Protein AF-Q60CI2-F1 (afdb_monomer)

Secondary structure (DSSP, 8-state):
-PPPPGGGHHHHHHHHIIIIIGGG-EEEHHHHHHHHHHHHHHHHHTT-HHHHHHHHHHHHHHHHHSEEES--

Solvent-accessible surface area (backbone atoms only — not comparable to full-atom values): 4056 Å² total; per-residue (Å²): 132,84,76,81,56,79,91,47,48,66,61,51,49,27,51,44,41,49,70,62,49,46,66,71,50,64,47,43,36,97,76,41,52,68,61,49,50,56,52,28,54,50,23,60,74,74,63,24,59,71,33,24,58,50,40,55,49,38,51,49,42,18,73,77,66,45,38,32,39,65,87,108

Radius of gyration: 13.36 Å; Cα contacts (8 Å, |Δi|>4): 75; chains: 1; bounding box: 24×21×44 Å

Structure (mmCIF, N/CA/C/O backbone):
data_AF-Q60CI2-F1
#
_entry.id   AF-Q60CI2-F1
#
loop_
_atom_site.group_PDB
_atom_site.id
_atom_site.type_symbol
_atom_site.label_atom_id
_atom_site.label_alt_id
_atom_site.label_comp_id
_atom_site.label_asym_id
_atom_site.label_entity_id
_atom_site.label_seq_id
_atom_site.pdbx_PDB_ins_code
_atom_site.Cartn_x
_atom_site.Cartn_y
_atom_site.Cartn_z
_atom_site.occupancy
_atom_site.B_iso_or_equiv
_atom_site.auth_seq_id
_atom_site.auth_comp_id
_atom_site.auth_asym_id
_atom_site.auth_atom_id
_atom_site.pdbx_PDB_model_num
ATOM 1 N N . MET A 1 1 ? 3.719 12.069 -28.936 1.00 50.41 1 MET A N 1
ATOM 2 C CA . MET A 1 1 ? 3.729 11.520 -27.567 1.00 50.41 1 MET A CA 1
ATOM 3 C C . MET A 1 1 ? 4.688 10.349 -27.593 1.00 50.41 1 MET A C 1
ATOM 5 O O . MET A 1 1 ? 4.369 9.330 -28.192 1.00 50.41 1 MET A O 1
ATOM 9 N N . GLU A 1 2 ? 5.907 10.565 -27.115 1.00 56.59 2 GLU A N 1
ATOM 10 C CA . GLU A 1 2 ? 6.936 9.529 -27.037 1.00 56.59 2 GLU A CA 1
ATOM 11 C C . GLU A 1 2 ? 6.439 8.440 -26.078 1.00 56.59 2 GLU A C 1
ATOM 13 O O . GLU A 1 2 ? 5.949 8.743 -24.987 1.00 56.59 2 GLU A O 1
ATOM 18 N N . ARG A 1 3 ? 6.423 7.185 -26.533 1.00 61.72 3 ARG A N 1
ATOM 19 C CA . ARG A 1 3 ? 6.007 6.063 -25.691 1.00 61.72 3 ARG A CA 1
ATOM 20 C C . ARG A 1 3 ? 7.157 5.809 -24.729 1.00 61.72 3 ARG A C 1
ATOM 22 O O . ARG A 1 3 ? 8.250 5.497 -25.186 1.00 61.72 3 ARG A O 1
ATOM 29 N N . VAL A 1 4 ? 6.906 5.962 -23.432 1.00 64.62 4 VAL A N 1
ATOM 30 C CA . VAL A 1 4 ? 7.834 5.516 -22.389 1.00 64.62 4 VAL A CA 1
ATOM 31 C C . VAL A 1 4 ? 8.183 4.053 -22.687 1.00 64.62 4 VAL A C 1
ATOM 33 O O . VAL A 1 4 ? 7.275 3.233 -22.856 1.00 64.62 4 VAL A O 1
ATOM 36 N N . GLY A 1 5 ? 9.475 3.767 -22.865 1.00 69.00 5 GLY A N 1
ATOM 37 C CA . GLY A 1 5 ? 9.979 2.432 -23.172 1.00 69.00 5 GLY A CA 1
ATOM 38 C C . GLY A 1 5 ? 9.620 1.438 -22.070 1.00 69.00 5 GLY A C 1
ATOM 39 O O . GLY A 1 5 ? 9.394 1.821 -20.919 1.00 69.00 5 GLY A O 1
ATOM 40 N N . ALA A 1 6 ? 9.546 0.153 -22.421 1.00 73.69 6 ALA A N 1
ATOM 41 C CA . ALA A 1 6 ? 9.224 -0.914 -21.471 1.00 7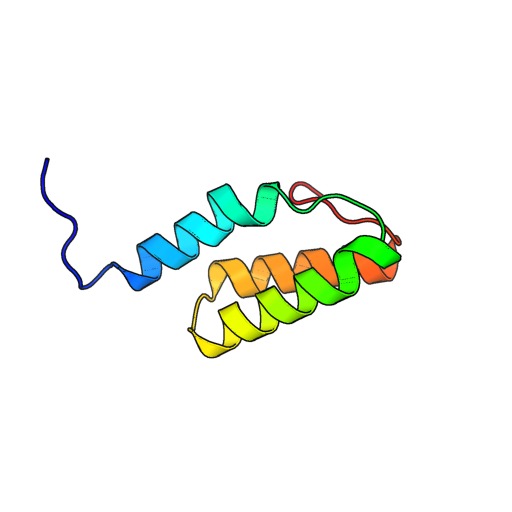3.69 6 ALA A CA 1
ATOM 42 C C . ALA A 1 6 ? 10.177 -0.935 -20.257 1.00 73.69 6 ALA A C 1
ATOM 44 O O . ALA A 1 6 ? 9.783 -1.419 -19.201 1.00 73.69 6 ALA A O 1
ATOM 45 N N . GLU A 1 7 ? 11.377 -0.348 -20.381 1.00 80.06 7 GLU A N 1
ATOM 46 C CA . GLU A 1 7 ? 12.357 -0.205 -19.299 1.00 80.06 7 GLU A CA 1
ATOM 47 C C . GLU A 1 7 ? 11.865 0.565 -18.060 1.00 80.06 7 GLU A C 1
ATOM 49 O O . GLU A 1 7 ? 12.439 0.403 -16.990 1.00 80.06 7 GLU A O 1
ATOM 54 N N . HIS A 1 8 ? 10.808 1.376 -18.172 1.00 86.88 8 HIS A N 1
ATOM 55 C CA . HIS A 1 8 ? 10.260 2.149 -17.048 1.00 86.88 8 HIS A CA 1
ATOM 56 C C . HIS A 1 8 ? 8.860 1.696 -16.634 1.00 86.88 8 HIS A C 1
ATOM 58 O O . HIS A 1 8 ? 8.169 2.401 -15.895 1.00 86.88 8 HIS A O 1
ATOM 64 N N . LEU A 1 9 ? 8.396 0.550 -17.138 1.00 91.00 9 LEU A N 1
ATOM 65 C CA . LEU A 1 9 ? 7.040 0.086 -16.872 1.00 91.00 9 LEU A CA 1
ATOM 66 C C . LEU A 1 9 ? 6.816 -0.181 -15.376 1.00 91.00 9 LEU A C 1
ATOM 68 O O . LEU A 1 9 ? 5.794 0.238 -14.839 1.00 91.00 9 LEU A O 1
ATOM 72 N N . GLU A 1 10 ? 7.774 -0.817 -14.703 1.00 93.44 10 GLU A N 1
ATOM 73 C CA . GLU A 1 10 ? 7.700 -1.123 -13.267 1.00 93.44 10 GLU A CA 1
ATOM 74 C C . GLU A 1 10 ? 7.663 0.154 -12.418 1.00 93.44 10 GLU A C 1
ATOM 76 O O . GLU A 1 10 ? 6.770 0.317 -11.587 1.00 93.44 10 GLU A O 1
ATOM 81 N N . ASP A 1 11 ? 8.547 1.115 -12.704 1.00 94.62 11 ASP A N 1
ATOM 82 C CA . ASP A 1 11 ? 8.546 2.431 -12.054 1.00 94.62 11 ASP A CA 1
ATOM 83 C C . ASP A 1 11 ? 7.220 3.167 -12.268 1.00 94.62 11 ASP A C 1
ATOM 85 O O . ASP A 1 11 ? 6.662 3.765 -11.344 1.00 94.62 11 ASP A O 1
ATOM 89 N N . ALA A 1 12 ? 6.691 3.127 -13.494 1.00 95.19 12 ALA A N 1
ATOM 90 C CA . ALA A 1 12 ? 5.415 3.744 -13.807 1.00 95.1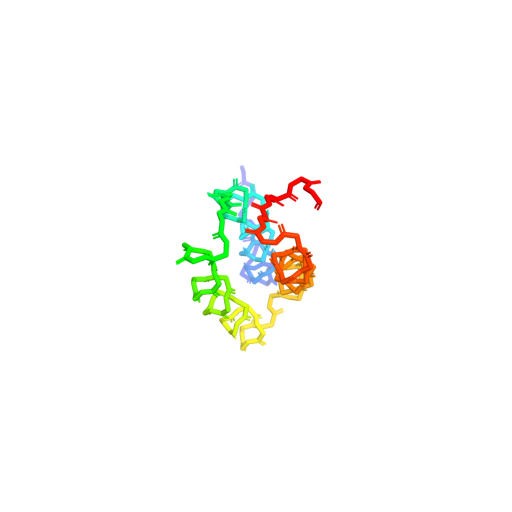9 12 ALA A CA 1
ATOM 91 C C . ALA A 1 12 ? 4.286 3.097 -12.997 1.00 95.19 12 ALA A C 1
ATOM 93 O O . ALA A 1 12 ? 3.460 3.824 -12.442 1.00 95.19 12 ALA A O 1
ATOM 94 N N . ILE A 1 13 ? 4.264 1.765 -12.892 1.00 96.44 13 ILE A N 1
ATOM 95 C CA . ILE A 1 13 ? 3.275 1.022 -12.103 1.00 96.44 13 ILE A CA 1
ATOM 96 C C . ILE A 1 13 ? 3.389 1.375 -10.617 1.00 96.44 13 ILE A C 1
ATOM 98 O O . ILE A 1 13 ? 2.372 1.747 -10.032 1.00 96.44 13 ILE A O 1
ATOM 102 N N . ASP A 1 14 ? 4.587 1.353 -10.026 1.00 97.94 14 ASP A N 1
ATOM 103 C CA . ASP A 1 14 ? 4.794 1.725 -8.618 1.00 97.94 14 ASP A CA 1
ATOM 104 C C . ASP A 1 14 ? 4.286 3.155 -8.353 1.00 97.94 14 ASP A C 1
ATOM 106 O O . ASP A 1 14 ? 3.493 3.405 -7.441 1.00 97.94 14 ASP A O 1
ATOM 110 N N . ILE A 1 15 ? 4.629 4.103 -9.232 1.00 97.25 15 ILE A N 1
ATOM 111 C CA . ILE A 1 15 ? 4.129 5.480 -9.148 1.00 97.25 15 ILE A CA 1
ATOM 112 C C . ILE A 1 15 ? 2.598 5.527 -9.268 1.00 97.25 15 ILE A C 1
ATOM 114 O O . ILE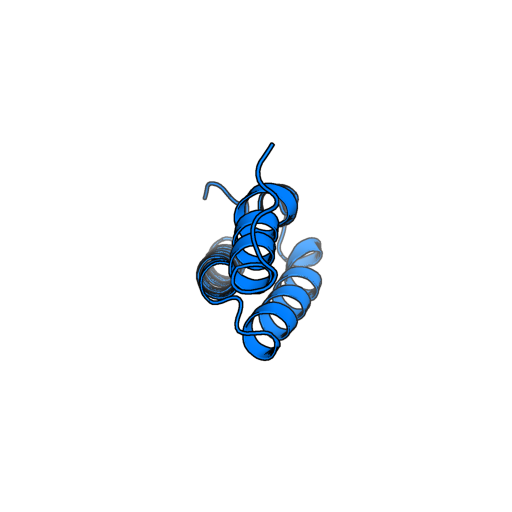 A 1 15 ? 1.951 6.278 -8.534 1.00 97.25 15 ILE A O 1
ATOM 118 N N . GLN A 1 16 ? 1.990 4.742 -10.164 1.00 97.50 16 GLN A N 1
ATOM 119 C CA . GLN A 1 16 ? 0.533 4.706 -10.304 1.00 97.50 16 GLN A CA 1
ATOM 120 C C . GLN A 1 16 ? -0.157 4.105 -9.073 1.00 97.50 16 GLN A C 1
ATOM 122 O O . GLN A 1 16 ? -1.201 4.623 -8.668 1.00 97.50 16 GLN A O 1
ATOM 127 N N . ILE A 1 17 ? 0.406 3.069 -8.448 1.00 98.00 17 ILE A N 1
ATOM 128 C CA . ILE A 1 17 ? -0.123 2.506 -7.199 1.00 98.00 17 ILE A CA 1
ATOM 129 C C . ILE A 1 17 ? -0.093 3.586 -6.115 1.00 98.00 17 ILE A C 1
ATOM 131 O O . ILE A 1 17 ? -1.137 3.915 -5.540 1.00 98.00 17 ILE A O 1
ATOM 135 N N . LEU A 1 18 ? 1.062 4.223 -5.919 1.00 97.38 18 LEU A N 1
ATOM 136 C CA . LEU A 1 18 ? 1.249 5.289 -4.940 1.00 97.38 18 LEU A CA 1
ATOM 137 C C . LEU A 1 18 ? 0.282 6.467 -5.146 1.00 97.38 18 LEU A C 1
ATOM 139 O O . LEU A 1 18 ? -0.270 6.984 -4.179 1.00 97.38 18 LEU A O 1
ATOM 143 N N . GLN A 1 19 ? 0.072 6.904 -6.390 1.00 96.00 19 GLN A N 1
ATOM 144 C CA . GLN A 1 19 ? -0.679 8.129 -6.695 1.00 96.00 19 GLN A CA 1
ATOM 145 C C . GLN A 1 19 ? -2.178 7.921 -6.930 1.00 96.00 19 GLN A C 1
ATOM 147 O O . GLN A 1 19 ? -2.946 8.873 -6.795 1.00 96.00 19 GLN A O 1
ATOM 152 N N . LYS A 1 20 ? -2.614 6.723 -7.332 1.00 96.94 20 LYS A N 1
ATOM 153 C CA . LYS A 1 20 ? -4.010 6.476 -7.740 1.00 96.94 20 LYS A CA 1
ATOM 154 C C . LYS A 1 20 ? -4.705 5.403 -6.923 1.00 96.94 20 LYS A C 1
ATOM 156 O O . LYS A 1 20 ? -5.914 5.516 -6.720 1.00 96.94 20 LYS A O 1
ATOM 161 N N . VAL A 1 21 ? -3.968 4.394 -6.464 1.00 97.50 21 VAL A N 1
ATOM 162 C CA . VAL A 1 21 ? -4.525 3.276 -5.695 1.00 97.50 21 VAL A CA 1
ATOM 163 C C . VAL A 1 21 ? -4.521 3.612 -4.208 1.00 97.50 21 VAL A C 1
ATOM 165 O O . VAL A 1 21 ? -5.590 3.666 -3.602 1.00 97.50 21 VAL A O 1
ATOM 168 N N . LEU A 1 22 ? -3.359 3.936 -3.628 1.00 97.69 22 LEU A N 1
ATOM 169 C CA . LEU A 1 22 ? -3.243 4.195 -2.187 1.00 97.69 22 LEU A CA 1
ATOM 170 C C . LEU A 1 22 ? -4.165 5.318 -1.669 1.00 97.69 22 LEU A C 1
ATOM 172 O O . LEU A 1 22 ? -4.771 5.124 -0.614 1.00 97.69 22 LEU A O 1
ATOM 176 N N . PRO A 1 23 ? -4.404 6.432 -2.397 1.00 96.62 23 PRO A N 1
ATOM 177 C CA . PRO A 1 23 ? -5.340 7.472 -1.958 1.00 96.62 23 PRO A CA 1
ATOM 178 C C . PRO A 1 23 ? -6.796 7.018 -1.796 1.00 96.62 23 PRO A C 1
ATOM 180 O O . PRO A 1 23 ? -7.607 7.746 -1.223 1.00 96.62 23 PRO A O 1
ATOM 183 N N . LYS A 1 24 ? -7.161 5.834 -2.303 1.00 96.38 24 LYS A N 1
ATOM 184 C CA . LYS A 1 24 ? -8.508 5.269 -2.147 1.00 96.38 24 LYS A CA 1
ATOM 185 C C . LYS A 1 24 ? -8.700 4.532 -0.826 1.00 96.38 24 LYS A C 1
ATOM 187 O O . LYS A 1 24 ? -9.843 4.331 -0.430 1.00 96.38 24 LYS A O 1
ATOM 192 N N . PHE A 1 25 ? -7.623 4.194 -0.123 1.00 96.25 25 PHE A N 1
ATOM 193 C CA . PHE A 1 25 ? -7.694 3.535 1.174 1.00 96.25 25 PHE A CA 1
ATOM 194 C C . PHE A 1 25 ? -7.809 4.575 2.289 1.00 96.25 25 PHE A C 1
ATOM 196 O O . PHE A 1 25 ? -6.861 5.291 2.615 1.00 96.25 25 PHE A O 1
ATOM 203 N N . HIS A 1 26 ? -9.004 4.664 2.862 1.00 95.12 26 HIS A N 1
ATOM 204 C CA . HIS A 1 26 ? -9.290 5.458 4.050 1.00 95.12 26 HIS A CA 1
ATOM 205 C C . HIS A 1 26 ? -10.355 4.753 4.891 1.00 95.12 26 HIS A C 1
ATOM 207 O O . HIS A 1 26 ? -11.329 4.223 4.351 1.00 95.12 26 HIS A O 1
ATOM 213 N N . GLY A 1 27 ? -10.167 4.704 6.207 1.00 95.44 27 GLY A N 1
ATOM 214 C CA . GLY A 1 27 ? -11.086 3.979 7.075 1.00 95.44 27 GLY A CA 1
ATOM 215 C C . GLY A 1 27 ? -10.454 3.376 8.320 1.00 95.44 27 GLY A C 1
ATOM 216 O O . GLY A 1 27 ? -9.286 3.581 8.636 1.00 95.44 27 GLY A O 1
ATOM 217 N N . THR A 1 28 ? -11.284 2.624 9.034 1.00 96.94 28 THR A N 1
ATOM 218 C CA . THR A 1 28 ? -10.959 1.963 10.299 1.00 96.94 28 THR A CA 1
ATOM 219 C C . THR A 1 28 ? -10.179 0.668 10.097 1.00 96.94 28 THR A C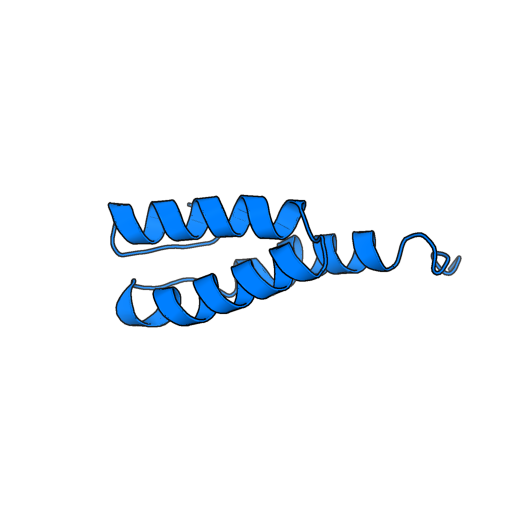 1
ATOM 221 O O . THR A 1 28 ? -10.321 0.013 9.061 1.00 96.94 28 THR A O 1
ATOM 224 N N . GLN A 1 29 ? -9.482 0.220 11.142 1.00 96.38 29 GLN A N 1
ATOM 225 C CA . GLN A 1 29 ? -8.708 -1.025 11.151 1.00 96.38 29 GLN A CA 1
ATOM 226 C C . GLN A 1 29 ? -9.487 -2.234 10.631 1.00 96.38 29 GLN A C 1
ATOM 228 O O . GLN A 1 29 ? -9.055 -2.850 9.663 1.00 96.38 29 GLN A O 1
ATOM 233 N N . GLY A 1 30 ? -10.691 -2.495 11.153 1.00 97.00 30 GLY A N 1
ATOM 234 C CA . GLY A 1 30 ? -11.488 -3.658 10.740 1.00 97.00 30 GLY A CA 1
ATOM 235 C C . GLY A 1 30 ? -11.870 -3.708 9.251 1.00 97.00 30 GLY A C 1
ATOM 236 O O . GLY A 1 30 ? -12.277 -4.757 8.770 1.00 97.00 30 GLY A O 1
ATOM 237 N N . LYS A 1 31 ? -11.745 -2.597 8.509 1.00 96.50 31 LYS A N 1
ATOM 238 C CA . LYS A 1 31 ? -11.965 -2.558 7.052 1.00 96.50 31 LYS A CA 1
ATOM 239 C C . LYS A 1 31 ? -10.667 -2.570 6.252 1.00 96.50 31 LYS A C 1
ATOM 241 O O . LYS A 1 31 ? -10.686 -2.982 5.097 1.00 96.50 31 LYS A O 1
ATOM 246 N N . LEU A 1 32 ? -9.585 -2.036 6.818 1.00 97.56 32 LEU A N 1
ATOM 247 C CA . LEU A 1 32 ? -8.362 -1.737 6.077 1.00 97.56 32 LEU A CA 1
ATOM 248 C C . LEU A 1 32 ? -7.203 -2.684 6.364 1.00 97.56 32 LEU A C 1
ATOM 250 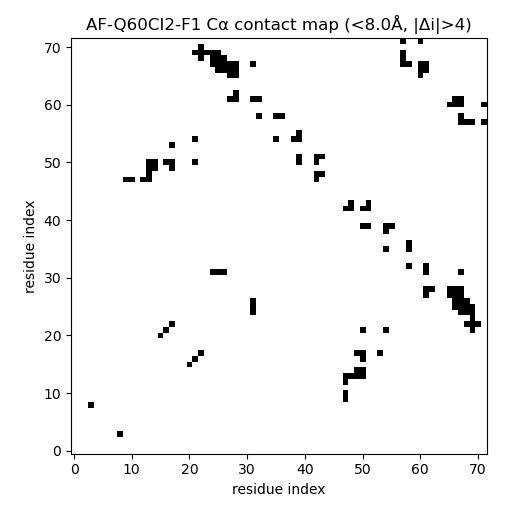O O . LEU A 1 32 ? -6.328 -2.803 5.516 1.00 97.56 32 LEU A O 1
ATOM 254 N N . GLU A 1 33 ? -7.185 -3.361 7.507 1.00 96.94 33 GLU A N 1
ATOM 255 C CA . GLU A 1 33 ? -6.044 -4.183 7.914 1.00 96.94 33 GLU A CA 1
ATOM 256 C C . GLU A 1 33 ? -5.741 -5.286 6.895 1.00 96.94 33 GLU A C 1
ATOM 258 O O . GLU A 1 33 ? -4.631 -5.360 6.374 1.00 96.94 33 GLU A O 1
ATOM 263 N N . GLU A 1 34 ? -6.736 -6.096 6.536 1.00 98.06 34 GLU A N 1
ATOM 264 C CA . GLU A 1 34 ? -6.559 -7.153 5.540 1.00 98.06 34 GLU A CA 1
ATOM 265 C C . GLU A 1 34 ? -6.160 -6.615 4.150 1.00 98.06 34 GLU A C 1
ATOM 267 O O . GLU A 1 34 ? -5.132 -7.053 3.623 1.00 98.06 34 GLU A O 1
ATOM 272 N N . PRO A 1 35 ? -6.906 -5.686 3.516 1.00 97.94 35 PRO A N 1
ATOM 273 C CA . PRO A 1 35 ? -6.564 -5.266 2.163 1.00 97.94 35 PRO A CA 1
ATOM 274 C C . PRO A 1 35 ? -5.247 -4.480 2.083 1.00 97.94 35 PRO A C 1
ATOM 276 O O . PRO A 1 35 ? -4.554 -4.598 1.073 1.00 97.94 35 PRO A O 1
ATOM 279 N N . LEU A 1 36 ? -4.859 -3.725 3.122 1.00 97.88 36 LEU A N 1
ATOM 280 C CA . LEU A 1 36 ? -3.553 -3.058 3.148 1.00 97.88 36 LEU A CA 1
ATOM 281 C C . LEU A 1 36 ? -2.401 -4.057 3.294 1.00 97.88 36 LEU A C 1
ATOM 283 O O . LEU A 1 36 ? -1.390 -3.889 2.618 1.00 97.88 36 LEU A O 1
ATOM 287 N N . ASN A 1 37 ? -2.553 -5.108 4.108 1.00 98.44 37 ASN A N 1
ATOM 288 C CA . ASN A 1 37 ? -1.536 -6.157 4.220 1.00 98.44 37 ASN A CA 1
ATOM 289 C C . ASN A 1 37 ? -1.359 -6.917 2.897 1.00 98.44 37 ASN A C 1
ATOM 291 O O . ASN A 1 37 ? -0.233 -7.065 2.432 1.00 98.44 37 ASN A O 1
ATOM 295 N N . ARG A 1 38 ? -2.459 -7.314 2.239 1.00 98.62 38 ARG A N 1
ATOM 296 C CA . ARG A 1 38 ? -2.397 -7.983 0.924 1.00 98.62 38 ARG A CA 1
ATOM 297 C C . ARG A 1 38 ? -1.735 -7.110 -0.141 1.00 98.62 38 ARG A C 1
ATOM 299 O O . ARG A 1 38 ? -0.941 -7.599 -0.938 1.00 98.62 38 ARG A O 1
ATOM 306 N N . LEU A 1 39 ? -2.055 -5.813 -0.169 1.00 98.31 39 LEU A N 1
ATOM 307 C CA . LEU A 1 39 ? -1.431 -4.893 -1.117 1.00 98.31 39 LEU A CA 1
ATOM 308 C C . LEU A 1 39 ? 0.053 -4.664 -0.789 1.00 98.31 39 LEU A C 1
ATOM 310 O O . LEU A 1 39 ? 0.850 -4.508 -1.712 1.00 98.31 39 LEU A O 1
ATOM 314 N N . ASN A 1 40 ? 0.434 -4.670 0.493 1.00 98.56 40 ASN A N 1
ATOM 315 C CA . ASN A 1 40 ? 1.834 -4.568 0.905 1.00 98.56 40 ASN A CA 1
ATOM 316 C C . ASN A 1 40 ? 2.642 -5.785 0.448 1.00 98.56 40 ASN A C 1
ATOM 318 O O . ASN A 1 40 ? 3.676 -5.606 -0.182 1.00 98.56 40 ASN A O 1
ATOM 322 N N . GLU A 1 41 ? 2.138 -6.997 0.690 1.00 98.69 41 GLU A N 1
ATOM 323 C CA . GLU A 1 41 ? 2.767 -8.248 0.243 1.00 98.69 41 GLU A CA 1
ATOM 324 C C . GLU A 1 41 ? 2.957 -8.274 -1.280 1.00 98.69 41 GLU A C 1
ATOM 326 O O . GLU A 1 41 ? 4.034 -8.611 -1.774 1.00 98.69 41 GLU A O 1
ATOM 331 N N . PHE A 1 42 ? 1.940 -7.837 -2.031 1.00 98.50 42 PHE A N 1
ATOM 332 C CA . PHE A 1 42 ? 2.040 -7.679 -3.480 1.00 98.50 42 PHE A CA 1
ATOM 333 C C . PHE A 1 42 ? 3.150 -6.691 -3.874 1.00 98.50 42 PHE A C 1
ATOM 335 O O . PHE A 1 42 ? 4.004 -7.021 -4.690 1.00 98.50 42 PHE A O 1
ATOM 342 N N . CYS A 1 43 ? 3.181 -5.497 -3.273 1.00 98.38 43 CYS A N 1
ATOM 343 C CA . CYS A 1 43 ? 4.204 -4.497 -3.588 1.00 98.38 43 CYS A CA 1
ATOM 344 C C . CYS A 1 43 ? 5.620 -4.958 -3.214 1.00 98.38 43 CYS A C 1
ATOM 346 O O . CYS A 1 43 ? 6.566 -4.630 -3.923 1.00 98.38 43 CYS A O 1
ATOM 348 N N . GLU A 1 44 ? 5.783 -5.697 -2.116 1.00 98.19 44 GLU A N 1
ATOM 349 C CA . GLU A 1 44 ? 7.077 -6.252 -1.709 1.00 98.19 44 GLU A CA 1
ATOM 350 C C . GLU A 1 44 ? 7.546 -7.354 -2.667 1.00 98.19 44 GLU A C 1
ATOM 352 O O . GLU A 1 44 ? 8.719 -7.377 -3.036 1.00 98.19 44 GLU A O 1
ATOM 357 N N . THR A 1 45 ? 6.630 -8.214 -3.121 1.00 98.19 45 THR A N 1
ATOM 358 C CA . THR A 1 45 ? 6.922 -9.303 -4.068 1.00 98.19 45 THR A CA 1
ATOM 359 C C . THR A 1 45 ? 7.333 -8.773 -5.441 1.00 98.19 45 THR A C 1
ATOM 361 O O . THR A 1 45 ? 8.306 -9.251 -6.018 1.00 98.19 45 THR A O 1
ATOM 364 N N . GLU A 1 46 ? 6.630 -7.756 -5.944 1.00 97.38 46 GLU A N 1
ATOM 365 C CA . GLU A 1 46 ? 6.875 -7.167 -7.269 1.00 97.38 46 GLU A CA 1
ATOM 366 C C . GLU A 1 46 ? 7.964 -6.074 -7.261 1.00 97.38 46 GLU A C 1
ATOM 368 O O . GLU A 1 46 ? 8.260 -5.480 -8.293 1.00 97.38 46 GLU A O 1
ATOM 373 N N . GLY A 1 47 ? 8.563 -5.764 -6.105 1.00 97.12 47 GLY A N 1
ATOM 374 C CA . GLY A 1 47 ? 9.627 -4.758 -6.006 1.00 97.12 47 GLY A CA 1
ATOM 375 C C . GLY A 1 47 ? 9.160 -3.297 -6.096 1.00 97.12 47 GLY A C 1
ATOM 376 O O . GLY A 1 47 ? 9.974 -2.402 -6.330 1.00 97.12 47 GLY A O 1
ATOM 377 N N . PHE A 1 48 ? 7.877 -3.010 -5.852 1.00 98.06 48 PHE A N 1
ATOM 378 C CA . PHE A 1 48 ? 7.297 -1.658 -5.837 1.00 98.06 48 PHE A CA 1
ATOM 379 C C . PHE A 1 48 ? 7.632 -0.911 -4.538 1.00 98.06 48 PHE A C 1
ATOM 381 O O . PHE A 1 48 ? 6.792 -0.678 -3.660 1.00 98.06 48 PHE A O 1
ATOM 388 N N . ALA A 1 49 ? 8.908 -0.554 -4.401 1.00 97.31 49 ALA A N 1
ATOM 389 C CA . ALA A 1 49 ? 9.498 -0.053 -3.165 1.00 97.31 49 ALA A CA 1
ATOM 390 C C . ALA A 1 49 ? 8.844 1.235 -2.634 1.00 97.31 49 ALA A C 1
ATOM 392 O O . ALA A 1 49 ? 8.764 1.427 -1.415 1.00 97.31 49 ALA A O 1
ATOM 393 N N . ARG A 1 50 ? 8.370 2.140 -3.504 1.00 97.81 50 ARG A N 1
ATOM 394 C CA . ARG A 1 50 ? 7.756 3.406 -3.061 1.00 97.81 50 ARG A CA 1
ATOM 395 C C . ARG A 1 50 ? 6.390 3.145 -2.440 1.00 97.81 50 ARG A C 1
ATOM 397 O O . ARG A 1 50 ? 6.089 3.690 -1.374 1.00 97.81 50 ARG A O 1
ATOM 404 N N . SER A 1 51 ? 5.595 2.296 -3.082 1.00 98.44 51 SER A N 1
ATOM 405 C CA . SER A 1 51 ? 4.282 1.882 -2.595 1.00 98.44 51 SER A CA 1
ATOM 406 C C . SER A 1 51 ? 4.387 1.061 -1.315 1.00 98.44 51 SER A C 1
ATOM 408 O O . SER A 1 51 ? 3.718 1.407 -0.342 1.00 98.44 51 SER A O 1
ATOM 410 N N . ALA A 1 52 ? 5.285 0.069 -1.256 1.00 98.44 52 ALA A N 1
ATOM 411 C CA . ALA A 1 52 ? 5.524 -0.732 -0.051 1.00 98.44 52 ALA A CA 1
ATOM 412 C C . ALA A 1 52 ? 5.899 0.153 1.150 1.00 98.44 52 ALA A C 1
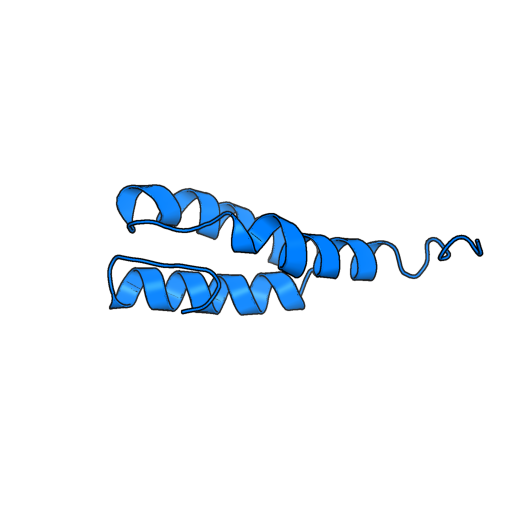ATOM 414 O O . ALA A 1 52 ? 5.277 0.084 2.208 1.00 98.44 52 ALA A O 1
ATOM 415 N N . LYS A 1 53 ? 6.829 1.101 0.970 1.00 98.25 53 LYS A N 1
ATOM 416 C CA . LYS A 1 53 ? 7.222 2.029 2.043 1.00 98.25 53 LYS A CA 1
ATOM 417 C C . LYS A 1 53 ? 6.049 2.865 2.571 1.00 98.25 53 LYS A C 1
ATOM 419 O O . LYS A 1 53 ? 5.952 3.100 3.778 1.00 98.25 53 LYS A O 1
ATOM 424 N N . LYS A 1 54 ? 5.159 3.350 1.695 1.00 97.88 54 LYS A N 1
ATOM 425 C CA .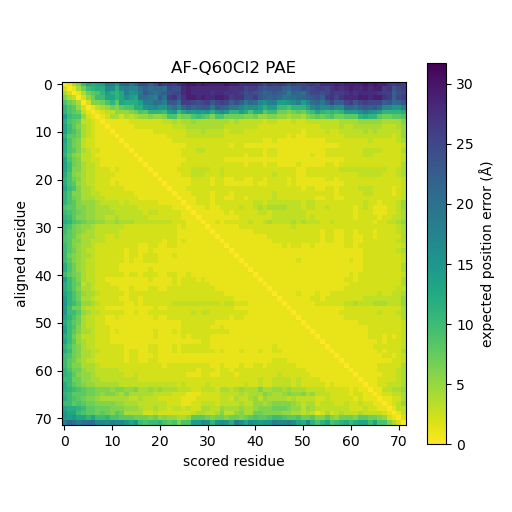 LYS A 1 54 ? 3.974 4.108 2.135 1.00 97.88 54 LYS A CA 1
ATOM 426 C C . LYS A 1 54 ? 2.930 3.194 2.780 1.00 97.88 54 LYS A C 1
ATOM 428 O O . LYS A 1 54 ? 2.339 3.602 3.777 1.00 97.88 54 LYS A O 1
ATOM 433 N N . LEU A 1 55 ? 2.742 1.973 2.283 1.00 98.19 55 LEU A N 1
ATOM 434 C CA . LEU A 1 55 ? 1.852 0.973 2.879 1.00 98.19 55 LEU A CA 1
ATOM 435 C C . LEU A 1 55 ? 2.287 0.586 4.291 1.00 98.19 55 LEU A C 1
ATOM 437 O O . LEU A 1 55 ? 1.463 0.622 5.197 1.00 98.19 55 LEU A O 1
ATOM 441 N N . GLN A 1 56 ? 3.576 0.331 4.512 1.00 97.88 56 GLN A N 1
ATOM 442 C CA . GLN A 1 56 ? 4.125 0.069 5.846 1.00 97.88 56 GLN A CA 1
ATOM 443 C C . GLN A 1 56 ? 3.844 1.228 6.813 1.00 97.88 56 GLN A C 1
ATOM 445 O O . GLN A 1 56 ? 3.473 1.005 7.966 1.00 97.88 56 GLN A O 1
ATOM 450 N N . ARG A 1 57 ? 3.953 2.482 6.345 1.00 97.25 57 ARG A N 1
ATOM 451 C CA . ARG A 1 57 ? 3.570 3.649 7.152 1.00 97.25 57 ARG A CA 1
ATOM 452 C C . ARG A 1 57 ? 2.071 3.657 7.461 1.00 97.25 57 ARG A C 1
ATOM 454 O O . ARG A 1 57 ? 1.700 3.807 8.616 1.00 97.25 57 ARG A O 1
ATOM 461 N N . MET A 1 58 ? 1.236 3.444 6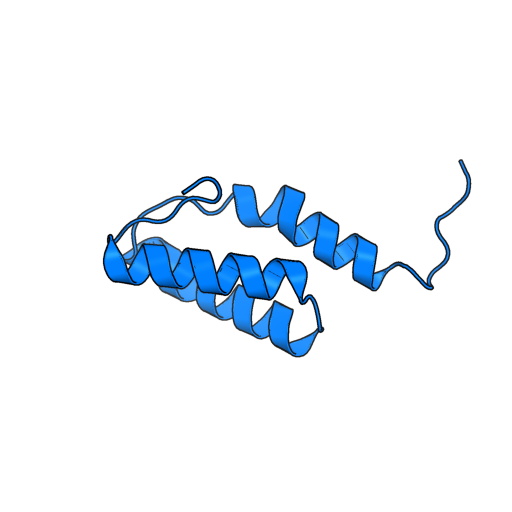.448 1.00 97.25 58 MET A N 1
ATOM 462 C CA . MET A 1 58 ? -0.220 3.388 6.590 1.00 97.25 58 MET A CA 1
ATOM 463 C C . MET A 1 58 ? -0.674 2.282 7.556 1.00 97.25 58 MET A C 1
ATOM 465 O O . MET A 1 58 ? -1.549 2.524 8.382 1.00 97.25 58 MET A O 1
ATOM 469 N N . LEU A 1 59 ? -0.061 1.096 7.492 1.00 97.56 59 LEU A N 1
ATOM 470 C CA . LEU A 1 59 ? -0.299 -0.024 8.408 1.00 97.56 59 LEU A CA 1
ATOM 471 C C . LEU A 1 59 ? 0.115 0.317 9.840 1.00 97.56 59 LEU A C 1
ATOM 473 O O . LEU A 1 59 ? -0.621 0.014 10.778 1.00 97.56 59 LEU A O 1
ATOM 477 N N . LYS A 1 60 ? 1.253 1.001 10.013 1.00 96.75 60 LYS A N 1
ATOM 478 C CA . LYS A 1 60 ? 1.673 1.505 11.321 1.00 96.75 60 LYS A CA 1
ATOM 479 C C . LYS A 1 60 ? 0.630 2.465 11.898 1.00 96.75 60 LYS A C 1
ATOM 481 O O . LYS A 1 60 ? 0.163 2.235 13.011 1.00 96.75 60 LYS A O 1
ATOM 486 N N . ASP A 1 61 ? 0.220 3.476 11.131 1.00 94.81 61 ASP A N 1
ATOM 487 C CA . ASP A 1 61 ? -0.782 4.453 11.572 1.00 94.81 61 ASP A CA 1
ATOM 488 C C . ASP A 1 61 ? -2.119 3.759 11.907 1.00 94.81 61 ASP A C 1
ATOM 490 O O . ASP A 1 61 ? -2.728 4.045 12.937 1.00 94.81 61 ASP A O 1
ATOM 494 N N . LEU A 1 62 ? -2.527 2.768 11.101 1.00 96.12 62 LEU A N 1
ATOM 495 C CA . LEU A 1 62 ? -3.717 1.952 11.354 1.00 96.12 62 LEU A CA 1
ATOM 496 C C . LEU A 1 62 ? -3.630 1.186 12.680 1.00 96.12 62 LEU A C 1
ATOM 498 O O . LEU A 1 62 ? -4.616 1.147 13.409 1.00 96.12 62 LEU A O 1
ATOM 502 N N . SER A 1 63 ? -2.469 0.602 12.991 1.00 95.94 63 SER A N 1
ATOM 503 C CA . SER A 1 63 ? -2.248 -0.159 14.228 1.00 95.94 63 SER A CA 1
ATOM 504 C C . SER A 1 63 ? -2.182 0.724 15.479 1.00 95.94 63 SER A C 1
ATOM 506 O O . SER A 1 63 ? -2.631 0.314 16.546 1.00 95.94 63 SER A O 1
ATOM 508 N N . GLU A 1 64 ? -1.649 1.943 15.356 1.00 95.88 64 GLU A N 1
ATOM 509 C CA . GLU A 1 64 ? -1.481 2.869 16.482 1.00 95.88 64 GLU A CA 1
ATOM 510 C C . GLU A 1 64 ? -2.760 3.671 16.763 1.00 95.88 64 GLU A C 1
ATOM 512 O O . GLU A 1 64 ? -3.048 3.992 17.914 1.00 95.88 64 GLU A O 1
ATOM 517 N N . GLN A 1 65 ? -3.533 3.999 15.723 1.00 94.62 65 GLN A N 1
ATOM 518 C CA . GLN A 1 65 ? -4.660 4.938 15.809 1.00 94.62 65 GLN A CA 1
ATOM 519 C C . GLN A 1 65 ? -6.022 4.289 15.519 1.00 94.62 65 GLN A C 1
ATOM 521 O O . GLN A 1 65 ? -7.060 4.921 15.714 1.00 94.62 65 GLN A O 1
ATOM 526 N N . GLY A 1 66 ? -6.056 3.052 15.012 1.00 93.75 66 GLY A N 1
ATOM 527 C CA . GLY A 1 66 ? -7.285 2.362 14.602 1.00 93.75 66 GLY A CA 1
ATOM 528 C C . GLY A 1 66 ? -7.930 2.922 13.325 1.00 93.75 66 GLY A C 1
ATOM 529 O O . GLY A 1 66 ? -8.985 2.440 12.898 1.00 93.75 66 GLY A O 1
ATOM 530 N N . TYR A 1 67 ? -7.309 3.924 12.700 1.00 94.31 67 TYR A N 1
ATOM 531 C CA . TYR A 1 67 ? -7.749 4.578 11.472 1.00 94.31 67 TYR A CA 1
ATOM 532 C C . TYR A 1 67 ? -6.540 4.911 10.599 1.00 94.31 67 TYR A C 1
ATOM 534 O O . TYR A 1 67 ? -5.487 5.290 11.100 1.00 94.31 67 TYR A O 1
ATOM 542 N N . CYS A 1 68 ? -6.701 4.808 9.285 1.00 93.50 68 CYS A N 1
ATOM 543 C CA . CYS A 1 68 ? -5.676 5.191 8.328 1.00 93.50 68 CYS A CA 1
ATOM 544 C C . CYS A 1 68 ? -6.285 5.992 7.180 1.00 93.50 68 CYS A C 1
ATOM 546 O O . CYS A 1 68 ? -7.419 5.760 6.756 1.00 93.50 68 CYS A O 1
ATOM 548 N N . SER A 1 69 ? -5.501 6.930 6.658 1.00 90.81 69 SER A N 1
ATOM 549 C CA . SER A 1 69 ? -5.731 7.568 5.369 1.00 90.81 69 SER A CA 1
ATOM 550 C C . SER A 1 69 ? -4.392 7.800 4.678 1.00 90.81 69 SER A C 1
ATOM 552 O O . SER A 1 69 ? -3.349 7.831 5.326 1.00 90.81 69 SER A O 1
ATOM 554 N N . PHE A 1 70 ? -4.407 8.011 3.365 1.00 89.31 70 PHE A N 1
ATOM 555 C CA . PHE A 1 70 ? -3.177 8.265 2.616 1.00 89.31 70 PHE A CA 1
ATOM 556 C C . PHE A 1 70 ? -2.407 9.521 3.070 1.00 89.31 70 PHE A C 1
ATOM 558 O O . PHE A 1 70 ? -1.183 9.549 2.971 1.00 89.31 70 PHE A O 1
ATOM 565 N N . ILE A 1 71 ? -3.106 10.550 3.556 1.00 84.1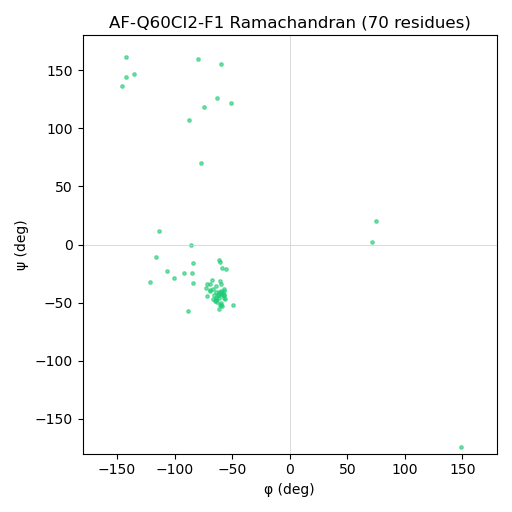2 71 ILE A N 1
ATOM 566 C CA . ILE A 1 71 ? -2.515 11.853 3.919 1.00 84.12 71 ILE A CA 1
ATOM 567 C C . ILE A 1 71 ? -1.951 11.853 5.348 1.00 84.12 71 ILE A C 1
ATOM 569 O O . ILE A 1 71 ? -1.062 12.652 5.636 1.00 84.12 71 ILE A O 1
ATOM 573 N N . ALA A 1 72 ? -2.475 10.979 6.212 1.00 60.69 72 ALA A N 1
ATOM 574 C CA . ALA A 1 72 ? -2.063 10.869 7.610 1.00 60.69 72 ALA A CA 1
ATOM 575 C C . ALA A 1 72 ? -0.613 10.373 7.761 1.00 60.69 72 ALA A C 1
ATOM 577 O O . ALA A 1 72 ? -0.114 9.658 6.847 1.00 60.69 72 ALA A O 1
#

Organism: Methylococcus capsulatus (strain ATCC 33009 / NCIMB 11132 / Bath) (NCBI:txid243233)

Mean predicted aligned error: 4.24 Å

Nearest PDB structures (foldseek):
  2kbm-assembly1_B  TM=2.973E-01  e=2.134E+00  Rattus norvegicus

Foldseek 3Di:
DDPDDPVCVLVVVLVCCLPPVQQVDWFFCVVRVVVLVVVLVVCVVSVSVVNNVQSVVQNVCCVVPRIGGSVD

pLDDT: mean 92.78, std 10.71, range [50.41, 98.69]

Sequence (72 aa):
MERVGAEHLEDAIDIQILQKVLPKFHGTQGKLEEPLNRLNEFCETEGFARSAKKLQRMLKDLSEQGYCSFIA